Protein AF-A0A4U3A1N4-F1 (afdb_monomer)

Mean predicted aligned error: 2.23 Å

Organism: Bacillus mycoides (NCBI:txid1405)

Secondary structure (DSSP, 8-state):
-EEEEEEEEESSSSSSSEEEEEES--S---TT-S-GGGGSTT-SEE--HHHHHHHHHT-TT-EEEEESS-GGGGHHHHHHHHHHHHHTT-

Structure (mmCIF, N/CA/C/O backbone):
data_AF-A0A4U3A1N4-F1
#
_entry.id   AF-A0A4U3A1N4-F1
#
loop_
_atom_site.group_PDB
_atom_site.id
_atom_site.type_symbol
_atom_site.label_atom_id
_atom_site.label_alt_id
_atom_site.label_comp_id
_atom_site.label_asym_id
_atom_site.label_entity_id
_atom_site.label_seq_id
_atom_site.pdbx_PDB_ins_code
_atom_site.Cartn_x
_atom_site.Cartn_y
_atom_site.Cartn_z
_atom_site.occupancy
_atom_site.B_iso_or_equiv
_atom_site.auth_seq_id
_atom_site.auth_comp_id
_atom_site.auth_asym_id
_atom_site.auth_atom_id
_atom_site.pdbx_PDB_model_num
ATOM 1 N N . MET A 1 1 ? 6.900 -8.375 4.751 1.00 94.62 1 MET A N 1
ATOM 2 C CA . ME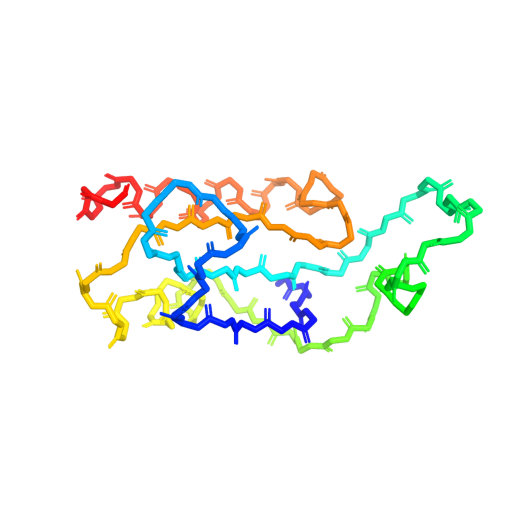T A 1 1 ? 6.586 -7.927 3.371 1.00 94.62 1 MET A CA 1
ATOM 3 C C . MET A 1 1 ? 7.390 -6.674 3.053 1.00 94.62 1 MET A C 1
ATOM 5 O O . MET A 1 1 ? 7.823 -6.004 3.981 1.00 94.62 1 MET A O 1
ATOM 9 N N . LYS A 1 2 ? 7.659 -6.385 1.777 1.00 97.94 2 LYS A N 1
ATOM 10 C CA . LYS A 1 2 ? 8.534 -5.279 1.356 1.00 97.94 2 LYS A CA 1
ATOM 11 C C . LYS A 1 2 ? 7.716 -4.034 1.014 1.00 97.94 2 LYS A C 1
ATOM 13 O O . LYS A 1 2 ? 6.862 -4.090 0.128 1.00 97.94 2 LYS A O 1
ATOM 18 N N . VAL A 1 3 ? 7.973 -2.937 1.721 1.00 98.38 3 VAL A N 1
ATOM 19 C CA . VAL A 1 3 ? 7.256 -1.657 1.627 1.00 98.38 3 VAL A CA 1
ATOM 20 C C . VAL A 1 3 ? 8.219 -0.576 1.141 1.00 98.38 3 VAL A C 1
ATOM 22 O O . VAL A 1 3 ? 9.289 -0.381 1.706 1.00 98.38 3 VAL A O 1
ATOM 25 N N . MET A 1 4 ? 7.854 0.120 0.069 1.00 98.25 4 MET A N 1
ATOM 26 C CA . MET A 1 4 ? 8.631 1.205 -0.528 1.00 98.25 4 MET A CA 1
ATOM 27 C C . MET A 1 4 ? 8.502 2.508 0.259 1.00 98.25 4 MET A C 1
ATOM 29 O O . MET A 1 4 ? 9.499 3.206 0.424 1.00 98.25 4 MET A O 1
ATOM 33 N N . ASN A 1 5 ? 7.286 2.851 0.691 1.00 98.06 5 ASN A N 1
ATOM 34 C CA . ASN A 1 5 ? 7.006 4.052 1.472 1.00 98.06 5 ASN A CA 1
ATOM 35 C C . ASN A 1 5 ? 5.620 3.971 2.132 1.00 98.06 5 ASN A C 1
ATOM 37 O O . ASN A 1 5 ? 4.758 3.224 1.662 1.00 98.06 5 ASN A O 1
ATOM 41 N N . ILE A 1 6 ? 5.396 4.786 3.162 1.00 98.44 6 ILE A N 1
ATOM 42 C CA . ILE A 1 6 ? 4.078 5.034 3.753 1.00 98.44 6 ILE A CA 1
ATOM 43 C C . ILE A 1 6 ? 3.874 6.550 3.826 1.00 98.44 6 ILE A C 1
ATOM 45 O O . ILE A 1 6 ? 4.755 7.265 4.295 1.00 98.44 6 ILE A O 1
ATOM 49 N N . ILE A 1 7 ? 2.741 7.034 3.319 1.00 98.19 7 ILE A N 1
ATOM 50 C CA . ILE A 1 7 ? 2.330 8.445 3.390 1.00 98.19 7 ILE A CA 1
ATOM 51 C C . ILE A 1 7 ? 1.049 8.505 4.210 1.00 98.19 7 ILE A C 1
ATOM 53 O O . ILE A 1 7 ? 0.121 7.767 3.901 1.00 98.19 7 ILE A O 1
ATOM 57 N N . HIS A 1 8 ? 0.976 9.356 5.230 1.00 98.00 8 HIS A N 1
ATOM 58 C CA . HIS A 1 8 ? -0.113 9.330 6.219 1.00 98.00 8 HIS A CA 1
ATOM 59 C C . HIS A 1 8 ? -1.237 10.340 5.958 1.00 98.00 8 HIS A C 1
ATOM 61 O O . HIS A 1 8 ? -2.190 10.376 6.730 1.00 98.00 8 HIS A O 1
ATOM 67 N N . ASP A 1 9 ? -1.133 11.172 4.922 1.00 96.94 9 ASP A N 1
ATOM 68 C CA . ASP A 1 9 ? -2.015 12.318 4.666 1.00 96.94 9 ASP A CA 1
ATOM 69 C C . ASP A 1 9 ? -2.222 12.611 3.164 1.00 96.94 9 ASP A C 1
ATOM 71 O O . ASP A 1 9 ? -2.361 13.762 2.744 1.00 96.94 9 ASP A O 1
ATOM 75 N N . SER A 1 10 ? -2.270 11.573 2.322 1.00 98.06 10 SER A N 1
ATOM 76 C CA . SER A 1 10 ? -2.479 11.771 0.884 1.00 98.06 10 SER A CA 1
ATOM 77 C C . SER A 1 10 ? -3.911 12.200 0.561 1.00 98.06 10 SER A C 1
ATOM 79 O O . SER A 1 10 ? -4.878 11.592 1.020 1.00 98.06 10 SER A O 1
ATOM 81 N N . VAL A 1 11 ? -4.028 13.206 -0.308 1.00 97.81 11 VAL A N 1
ATOM 82 C CA . VAL A 1 11 ? -5.289 13.685 -0.905 1.00 97.81 11 VAL A CA 1
ATOM 83 C C . VAL A 1 11 ? -5.418 13.324 -2.391 1.00 97.81 11 VAL A C 1
ATOM 85 O O . VAL A 1 11 ? -6.342 13.777 -3.061 1.00 97.81 11 VAL A O 1
ATOM 88 N N . VAL A 1 12 ? -4.469 12.552 -2.935 1.00 97.62 12 VAL A N 1
ATOM 89 C CA . VAL A 1 12 ? -4.396 12.218 -4.374 1.00 97.62 12 VAL A CA 1
ATOM 90 C C . VAL A 1 12 ? -4.417 10.713 -4.661 1.00 97.62 12 VAL A C 1
ATOM 92 O O . VAL A 1 12 ? -4.475 10.319 -5.821 1.00 97.62 12 VAL A O 1
ATOM 95 N N . ASP A 1 13 ? -4.408 9.871 -3.624 1.00 97.75 13 ASP A N 1
ATOM 96 C CA . ASP A 1 13 ? -4.338 8.403 -3.728 1.00 97.75 13 ASP A CA 1
ATOM 97 C C . ASP A 1 13 ? -5.645 7.704 -3.298 1.00 97.75 13 ASP A C 1
ATOM 99 O O . ASP A 1 13 ? -5.648 6.551 -2.857 1.00 97.75 13 ASP A O 1
ATOM 103 N N . GLY A 1 14 ? -6.775 8.402 -3.380 1.00 97.00 14 GLY A N 1
ATOM 104 C CA . GLY A 1 14 ? -8.091 7.860 -3.047 1.00 97.00 14 GLY A CA 1
ATOM 105 C C . GLY A 1 14 ? -9.085 8.942 -2.646 1.00 97.00 14 GLY A C 1
ATOM 106 O O . GLY A 1 14 ? -8.771 10.129 -2.662 1.00 97.00 14 GLY A O 1
ATOM 107 N N . GLU A 1 15 ? -10.298 8.520 -2.298 1.00 96.31 15 GLU A N 1
ATOM 108 C CA . GLU A 1 15 ? -11.335 9.417 -1.790 1.00 96.31 15 GLU A CA 1
ATOM 109 C C . GLU A 1 15 ? -11.034 9.852 -0.351 1.00 96.31 15 GLU A C 1
ATOM 111 O O . GLU A 1 15 ? -10.735 9.023 0.511 1.00 96.31 15 GLU A O 1
ATOM 116 N N . GLY A 1 16 ? -11.145 11.155 -0.090 1.00 96.12 16 GLY A N 1
ATOM 117 C CA . GLY A 1 16 ? -10.839 11.725 1.218 1.00 96.12 16 GLY A CA 1
ATOM 118 C C . GLY A 1 16 ? -9.339 11.731 1.522 1.00 96.12 16 GLY A C 1
ATOM 119 O O . GLY A 1 16 ? -8.507 11.820 0.621 1.00 96.12 16 GLY A O 1
ATOM 120 N N . LEU A 1 17 ? -9.000 11.674 2.811 1.00 97.12 17 LEU A N 1
ATOM 121 C CA . LEU A 1 17 ? -7.618 11.661 3.288 1.00 97.12 17 LEU A CA 1
ATOM 122 C C . LEU A 1 17 ? -7.172 10.212 3.522 1.00 97.12 17 LEU A C 1
ATOM 124 O O . LEU A 1 17 ? -7.832 9.467 4.249 1.00 97.12 17 LEU A O 1
ATOM 128 N N . ARG A 1 18 ? -6.062 9.805 2.901 1.00 98.12 18 ARG A N 1
ATOM 129 C CA . ARG A 1 18 ? -5.587 8.414 2.904 1.00 98.12 18 ARG A CA 1
ATOM 130 C C . ARG A 1 18 ? -4.229 8.280 3.582 1.00 98.12 18 ARG A C 1
ATOM 132 O O . ARG A 1 18 ? -3.293 8.999 3.237 1.00 98.12 18 ARG A O 1
ATOM 139 N N . THR A 1 19 ? -4.086 7.262 4.427 1.00 98.31 19 THR A N 1
ATOM 140 C CA . THR A 1 19 ? -2.784 6.637 4.656 1.00 98.31 19 THR A CA 1
ATOM 141 C C . THR A 1 19 ? -2.533 5.635 3.534 1.00 98.31 19 THR A C 1
ATOM 143 O O . THR A 1 19 ? -3.285 4.675 3.357 1.00 98.31 19 THR A O 1
ATOM 146 N N . VAL A 1 20 ? -1.485 5.860 2.751 1.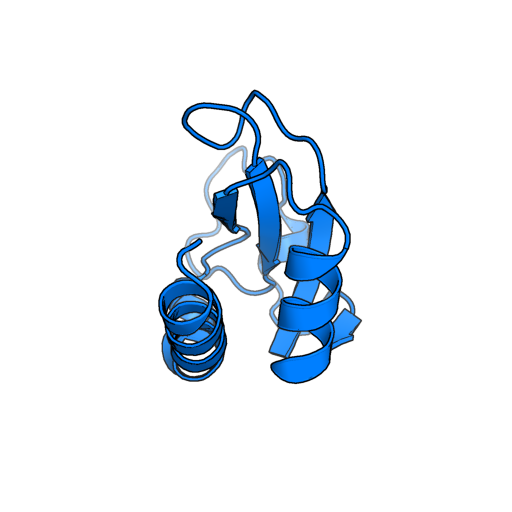00 98.56 20 VAL A N 1
ATOM 147 C CA . VAL A 1 20 ? -1.138 5.072 1.571 1.00 98.56 20 VAL A CA 1
ATOM 148 C C . VAL A 1 20 ? 0.098 4.243 1.869 1.00 98.56 20 VAL A C 1
ATOM 150 O O . VAL A 1 20 ? 1.157 4.790 2.172 1.00 98.56 20 VAL A O 1
ATOM 153 N N . VAL A 1 21 ? -0.020 2.925 1.740 1.00 98.56 21 VAL A N 1
ATOM 154 C CA . VAL A 1 21 ? 1.113 1.998 1.838 1.00 98.56 21 VAL A CA 1
ATOM 155 C C . VAL A 1 21 ? 1.526 1.602 0.428 1.00 98.56 21 VAL A C 1
ATOM 157 O O . VAL A 1 21 ? 0.740 0.992 -0.296 1.00 98.56 21 VAL A O 1
ATOM 160 N N . PHE A 1 22 ? 2.752 1.945 0.037 1.00 98.56 22 PHE A N 1
ATOM 161 C CA . PHE A 1 22 ? 3.319 1.595 -1.264 1.00 98.56 22 PHE A CA 1
ATOM 162 C C . 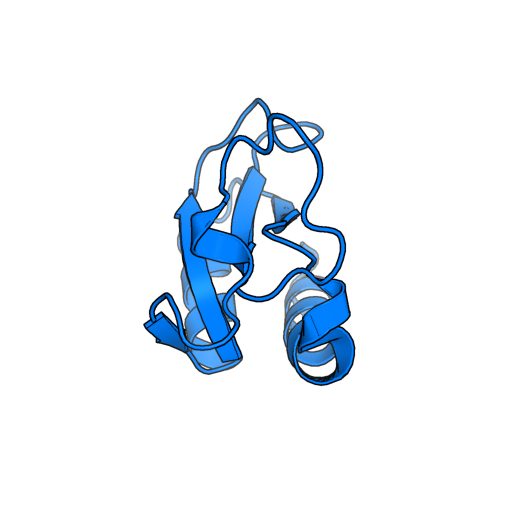PHE A 1 22 ? 4.174 0.336 -1.130 1.00 98.56 22 PHE A C 1
ATOM 164 O O . PHE A 1 22 ? 5.228 0.385 -0.503 1.00 98.56 22 PHE A O 1
ATOM 171 N N . PHE A 1 23 ? 3.772 -0.788 -1.719 1.00 98.44 23 PHE A N 1
ATOM 172 C CA . PHE A 1 23 ? 4.525 -2.044 -1.654 1.00 98.44 23 PHE A CA 1
ATOM 173 C C . PHE A 1 23 ? 5.640 -2.115 -2.713 1.00 98.44 23 PHE A C 1
ATOM 175 O O . PHE A 1 23 ? 5.730 -1.302 -3.633 1.00 98.44 23 PHE A O 1
ATOM 182 N N . ALA A 1 24 ? 6.556 -3.067 -2.562 1.00 98.31 24 ALA A N 1
ATOM 183 C CA . ALA A 1 24 ? 7.530 -3.421 -3.591 1.00 98.31 24 ALA A CA 1
ATOM 184 C C . ALA A 1 24 ? 7.034 -4.607 -4.437 1.00 98.31 24 ALA A C 1
ATOM 186 O O . ALA A 1 24 ? 6.221 -5.417 -3.994 1.00 98.31 24 ALA A O 1
ATOM 187 N N . GLY A 1 25 ? 7.580 -4.741 -5.641 1.00 98.12 25 GLY A N 1
ATOM 188 C CA . GLY A 1 25 ? 7.211 -5.754 -6.623 1.00 98.12 25 GLY A CA 1
ATOM 189 C C . GLY A 1 25 ? 6.156 -5.249 -7.604 1.00 98.12 25 GLY A C 1
ATOM 190 O O . GLY A 1 25 ? 5.089 -4.786 -7.215 1.00 98.12 25 GLY A O 1
ATOM 191 N N . CYS A 1 26 ? 6.461 -5.335 -8.899 1.00 98.06 26 CYS A N 1
ATOM 192 C CA . CYS A 1 26 ? 5.487 -5.154 -9.973 1.00 98.06 26 CYS A CA 1
ATOM 193 C C . CYS A 1 26 ? 6.024 -5.796 -11.260 1.00 98.06 26 CYS A C 1
ATOM 195 O O . CYS A 1 26 ? 7.108 -5.415 -11.719 1.00 98.06 26 CYS A O 1
ATOM 197 N N . PRO A 1 27 ? 5.295 -6.743 -11.874 1.00 96.19 27 PRO A N 1
ATOM 198 C CA . PRO A 1 27 ? 5.780 -7.458 -13.049 1.00 96.19 27 PRO A CA 1
ATOM 199 C C . PRO A 1 27 ? 5.556 -6.683 -14.355 1.00 96.19 27 PRO A C 1
ATOM 201 O O . PRO A 1 27 ? 6.165 -7.019 -15.365 1.00 96.19 27 PRO A O 1
ATOM 204 N N . HIS A 1 28 ? 4.711 -5.646 -14.353 1.00 96.69 28 HIS A N 1
ATOM 205 C CA . HIS A 1 28 ? 4.231 -5.009 -15.583 1.00 96.69 28 HIS A CA 1
ATOM 206 C C . HIS A 1 28 ? 5.292 -4.199 -16.335 1.00 96.69 28 HIS A C 1
ATOM 208 O O . HIS A 1 28 ? 5.236 -4.122 -17.558 1.00 96.69 28 HIS A O 1
ATOM 214 N N . ARG A 1 29 ? 6.252 -3.589 -15.622 1.00 96.31 29 ARG A N 1
ATOM 215 C CA . ARG A 1 29 ? 7.335 -2.769 -16.206 1.00 96.31 29 ARG A CA 1
ATOM 216 C C . ARG A 1 29 ? 6.852 -1.749 -17.251 1.00 96.31 29 ARG A C 1
ATOM 218 O O . ARG A 1 29 ? 7.447 -1.606 -18.317 1.00 96.31 29 ARG A O 1
ATOM 225 N N . CYS A 1 30 ? 5.761 -1.049 -16.943 1.00 97.81 30 CYS A N 1
ATOM 226 C CA . CYS A 1 30 ? 5.110 -0.121 -17.866 1.00 97.81 30 CYS A CA 1
ATOM 227 C C . CYS A 1 30 ? 6.075 0.961 -18.381 1.00 97.81 30 CYS A C 1
ATOM 229 O O . CYS A 1 30 ? 6.876 1.508 -17.615 1.00 97.81 30 CYS A O 1
ATOM 231 N N . PHE A 1 31 ? 5.945 1.326 -19.660 1.00 97.81 31 PHE A N 1
ATOM 232 C CA . PHE A 1 31 ? 6.634 2.489 -20.218 1.00 97.81 31 PHE A CA 1
ATOM 233 C C . PHE A 1 31 ? 6.203 3.763 -19.476 1.00 97.81 31 PHE A C 1
ATOM 235 O O . PHE A 1 31 ? 5.015 3.971 -19.242 1.00 97.81 31 PHE A O 1
ATOM 242 N N . GLY A 1 32 ? 7.168 4.597 -19.077 1.00 97.62 32 GLY A N 1
ATOM 243 C CA . GLY A 1 32 ? 6.892 5.825 -18.325 1.00 97.62 32 GLY A CA 1
ATOM 244 C C . GLY A 1 32 ? 6.446 5.608 -16.874 1.00 97.62 32 GLY A C 1
ATOM 245 O O . GLY A 1 32 ? 5.879 6.519 -16.281 1.00 97.62 32 GLY A O 1
ATOM 246 N N . CYS A 1 33 ? 6.680 4.430 -16.278 1.00 97.88 33 CYS A N 1
ATOM 247 C CA . CYS A 1 33 ? 6.357 4.198 -14.869 1.00 97.88 33 CYS A CA 1
ATOM 248 C C . CYS A 1 33 ? 7.007 5.263 -13.972 1.00 97.88 33 CYS A C 1
ATOM 250 O O . CYS A 1 33 ? 8.222 5.448 -14.013 1.00 97.88 33 CYS A O 1
ATOM 252 N N . HIS A 1 34 ? 6.210 5.915 -13.121 1.00 96.50 34 HIS A N 1
ATOM 253 C CA . HIS A 1 34 ? 6.706 6.939 -12.193 1.00 96.50 34 HIS A CA 1
ATOM 254 C C . HIS A 1 34 ? 7.625 6.351 -11.109 1.00 96.50 34 HIS A C 1
ATOM 256 O O . HIS A 1 34 ? 8.479 7.048 -10.571 1.00 96.50 34 HIS A O 1
ATOM 262 N N . ASN A 1 35 ? 7.478 5.054 -10.807 1.00 97.25 35 ASN A N 1
ATOM 263 C CA . ASN A 1 35 ? 8.176 4.368 -9.720 1.00 97.25 35 ASN A CA 1
ATOM 264 C C . ASN A 1 35 ? 8.894 3.092 -10.205 1.00 97.25 35 ASN A C 1
ATOM 266 O O . ASN A 1 35 ? 8.603 2.004 -9.703 1.00 97.25 35 ASN A O 1
ATOM 270 N N . PRO A 1 36 ? 9.861 3.163 -11.141 1.00 98.00 36 PRO A N 1
ATOM 271 C CA . PRO A 1 36 ? 10.494 1.970 -11.715 1.00 98.00 36 PRO A CA 1
ATOM 272 C C . PRO A 1 36 ? 11.297 1.167 -10.681 1.00 98.00 36 PRO A C 1
ATOM 274 O O . PRO A 1 36 ? 11.446 -0.047 -10.797 1.00 98.00 36 PRO A O 1
ATOM 277 N N . LYS A 1 37 ? 11.760 1.816 -9.603 1.00 97.81 37 LYS A N 1
ATOM 278 C CA . LYS A 1 37 ? 12.408 1.128 -8.476 1.00 97.81 37 LYS A CA 1
ATOM 279 C C . LYS A 1 37 ? 11.466 0.153 -7.762 1.00 97.81 37 LYS A C 1
ATOM 281 O O . LYS A 1 37 ? 11.954 -0.819 -7.195 1.00 97.81 37 LYS A O 1
ATOM 286 N N . SER A 1 38 ? 10.150 0.372 -7.803 1.00 97.75 38 SER A N 1
ATOM 287 C CA . SER A 1 38 ? 9.175 -0.529 -7.174 1.00 97.75 38 SER A CA 1
ATOM 288 C C . SER A 1 38 ? 9.054 -1.878 -7.888 1.00 97.75 38 SER A C 1
ATOM 290 O O . SER A 1 38 ? 8.510 -2.807 -7.311 1.00 97.75 38 SER A O 1
ATOM 292 N N . TRP A 1 39 ? 9.582 -2.042 -9.109 1.00 98.19 39 TRP A N 1
ATOM 293 C CA . TRP A 1 39 ? 9.506 -3.319 -9.830 1.00 98.19 39 TRP A CA 1
ATOM 294 C C . TRP A 1 39 ? 10.262 -4.446 -9.124 1.00 98.19 39 TRP A C 1
ATOM 296 O O . TRP A 1 39 ? 9.840 -5.601 -9.173 1.00 98.19 39 TRP A O 1
ATOM 306 N N . ASN A 1 40 ? 11.378 -4.121 -8.467 1.00 97.88 40 ASN A N 1
ATOM 307 C CA . ASN A 1 40 ? 12.159 -5.097 -7.721 1.00 97.88 40 ASN A CA 1
ATOM 308 C C . ASN A 1 40 ? 11.517 -5.337 -6.350 1.00 97.88 40 ASN A C 1
ATOM 310 O O . ASN A 1 40 ? 11.524 -4.449 -5.500 1.00 97.88 40 ASN A O 1
ATOM 314 N N . VAL A 1 41 ? 11.020 -6.553 -6.123 1.00 96.38 41 VAL A N 1
ATOM 315 C CA . VAL A 1 41 ? 10.394 -6.954 -4.854 1.00 96.38 41 VAL A CA 1
ATOM 316 C C . VAL A 1 41 ? 11.351 -6.876 -3.663 1.00 96.38 41 VAL A C 1
ATOM 318 O O . VAL A 1 41 ? 10.898 -6.725 -2.539 1.00 96.38 41 VAL A O 1
ATOM 321 N N . CYS A 1 42 ? 12.666 -6.928 -3.884 1.00 96.44 42 CYS A N 1
ATOM 322 C CA . CYS A 1 42 ? 13.655 -6.846 -2.810 1.00 96.44 42 CYS A CA 1
ATOM 323 C C . CYS A 1 42 ? 13.912 -5.413 -2.312 1.00 96.44 42 CYS A C 1
ATOM 325 O O . CYS A 1 42 ? 14.587 -5.251 -1.294 1.00 96.44 42 CYS A O 1
ATOM 327 N N . ASN A 1 43 ? 13.411 -4.389 -3.012 1.00 97.88 43 ASN A N 1
ATOM 328 C CA . ASN A 1 43 ? 13.572 -2.992 -2.613 1.00 97.88 43 ASN A CA 1
ATOM 329 C C . ASN A 1 43 ? 12.643 -2.613 -1.449 1.00 97.88 43 ASN A C 1
ATOM 331 O O . ASN A 1 43 ? 11.675 -3.307 -1.148 1.00 97.88 43 ASN A O 1
ATOM 335 N N . GLY A 1 44 ? 12.935 -1.475 -0.817 1.00 96.62 44 GLY A N 1
ATOM 336 C CA . GLY A 1 44 ? 12.169 -0.965 0.317 1.00 96.62 44 GLY A CA 1
ATOM 337 C C . GLY A 1 44 ? 12.545 -1.624 1.645 1.00 96.62 44 GLY A C 1
ATOM 338 O O . GLY A 1 44 ? 13.545 -2.340 1.758 1.00 96.62 44 GLY A O 1
ATOM 339 N N . THR A 1 45 ? 11.728 -1.361 2.655 1.00 98.25 45 THR A N 1
ATOM 340 C CA . THR A 1 45 ? 11.901 -1.839 4.025 1.00 98.25 45 THR A CA 1
ATOM 341 C C . THR A 1 45 ? 11.098 -3.115 4.228 1.00 98.25 45 THR A C 1
ATOM 343 O O . THR A 1 45 ? 9.974 -3.248 3.743 1.00 98.25 45 THR A O 1
ATOM 346 N N . GLU A 1 46 ? 11.685 -4.089 4.916 1.00 98.25 46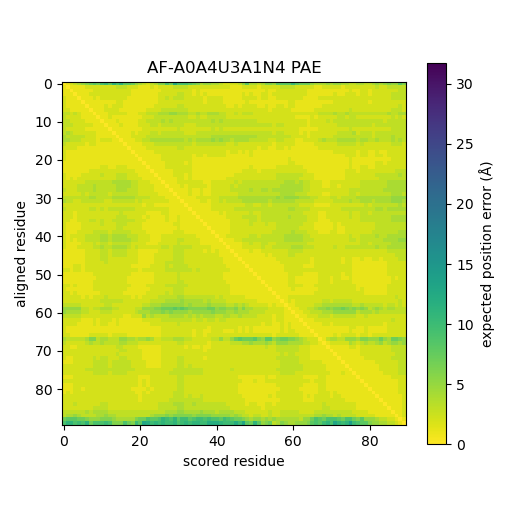 GLU A N 1
ATOM 347 C CA . GLU A 1 46 ? 10.933 -5.254 5.367 1.00 98.25 46 GLU A CA 1
ATOM 348 C C . GLU A 1 46 ? 10.115 -4.877 6.599 1.00 98.25 46 GLU A C 1
ATOM 350 O O . GLU A 1 46 ? 10.674 -4.371 7.564 1.00 98.25 46 GLU A O 1
ATOM 355 N N . MET A 1 47 ? 8.804 -5.099 6.529 1.00 98.50 47 MET A N 1
ATOM 356 C CA . MET A 1 47 ? 7.866 -4.800 7.608 1.00 98.50 47 MET A CA 1
ATOM 357 C C . MET A 1 47 ? 6.942 -5.990 7.875 1.00 98.50 47 MET A C 1
ATOM 359 O O . MET A 1 47 ? 6.578 -6.733 6.948 1.00 98.50 47 MET A O 1
ATOM 363 N N . THR A 1 48 ? 6.542 -6.168 9.130 1.00 98.44 48 THR A N 1
ATOM 364 C CA . THR A 1 48 ? 5.513 -7.129 9.537 1.00 98.44 48 THR A CA 1
ATOM 365 C C . THR A 1 48 ? 4.106 -6.574 9.301 1.00 98.44 48 THR A C 1
ATOM 367 O O . THR A 1 48 ? 3.919 -5.404 8.966 1.00 98.44 48 THR A O 1
ATOM 370 N N . VAL A 1 49 ? 3.087 -7.426 9.449 1.00 98.06 49 VAL A N 1
ATOM 371 C CA . VAL A 1 49 ? 1.684 -6.985 9.369 1.00 98.06 49 VAL A CA 1
ATOM 372 C C . VAL A 1 49 ? 1.390 -5.978 10.481 1.00 98.06 49 VAL A C 1
ATOM 374 O O . VAL A 1 49 ? 0.770 -4.950 10.232 1.00 98.06 49 VAL A O 1
ATOM 377 N N . GLU A 1 50 ? 1.876 -6.255 11.688 1.00 98.06 50 GLU A N 1
ATOM 378 C CA . GLU A 1 50 ? 1.650 -5.457 12.892 1.00 98.06 50 GLU A CA 1
ATOM 379 C C . GLU A 1 50 ? 2.284 -4.070 12.775 1.00 98.06 50 GLU A C 1
ATOM 381 O O . GLU A 1 50 ? 1.664 -3.079 13.151 1.00 98.06 50 GLU A O 1
ATOM 386 N N . GLU A 1 51 ? 3.491 -3.981 12.212 1.00 98.56 51 GLU A N 1
ATOM 387 C CA . GLU A 1 51 ? 4.166 -2.703 11.974 1.00 98.56 51 GLU A CA 1
ATOM 388 C C . GLU A 1 51 ? 3.386 -1.831 10.985 1.00 98.56 51 GLU A C 1
ATOM 390 O O . GLU A 1 51 ? 3.180 -0.648 11.241 1.00 98.56 51 GLU A O 1
ATOM 395 N N . ILE A 1 52 ? 2.889 -2.413 9.889 1.00 98.25 52 ILE A N 1
ATOM 396 C CA . ILE A 1 52 ? 2.108 -1.667 8.890 1.00 98.25 52 ILE A CA 1
ATOM 397 C C . ILE A 1 52 ? 0.767 -1.207 9.473 1.00 98.25 52 ILE A C 1
ATOM 399 O O . ILE A 1 52 ? 0.360 -0.069 9.251 1.00 98.25 52 ILE A O 1
ATOM 403 N N . VAL A 1 53 ? 0.080 -2.067 10.230 1.00 97.75 53 VAL A N 1
ATOM 404 C CA . VAL A 1 53 ? -1.182 -1.704 10.895 1.00 97.75 53 VAL A CA 1
ATOM 405 C C . VAL A 1 53 ? -0.953 -0.574 11.898 1.00 97.75 53 VAL A C 1
ATOM 407 O O . VAL A 1 53 ? -1.701 0.399 11.888 1.00 97.75 53 VAL A O 1
ATOM 410 N N . LYS A 1 54 ? 0.131 -0.629 12.679 1.00 97.81 54 LYS A N 1
ATOM 411 C CA . LYS A 1 54 ? 0.493 0.440 13.615 1.00 97.81 54 LYS A CA 1
ATOM 412 C C . LYS A 1 54 ? 0.758 1.773 12.906 1.00 97.81 54 LYS A C 1
ATOM 414 O O . LYS A 1 54 ? 0.316 2.815 13.386 1.00 97.81 54 LYS A O 1
ATOM 419 N N . GLU A 1 55 ? 1.440 1.754 11.762 1.00 98.06 55 GLU A N 1
ATOM 420 C CA . GLU A 1 55 ? 1.642 2.956 10.941 1.00 98.06 55 GLU A CA 1
ATOM 421 C C . GLU A 1 55 ? 0.315 3.522 10.419 1.00 98.06 55 GLU A C 1
ATOM 423 O O . GLU A 1 55 ? 0.091 4.730 10.472 1.00 98.06 55 GLU A O 1
ATOM 428 N N . ILE A 1 56 ? -0.608 2.661 9.989 1.00 97.50 56 ILE A N 1
ATOM 429 C CA . ILE A 1 56 ? -1.959 3.054 9.566 1.00 97.50 56 ILE A CA 1
ATOM 430 C C . ILE A 1 56 ? -2.771 3.668 10.716 1.00 97.50 56 ILE A C 1
ATOM 432 O O . ILE A 1 56 ? -3.531 4.618 10.507 1.00 97.50 56 ILE A O 1
ATOM 436 N N . GLU A 1 57 ? -2.643 3.126 11.923 1.00 95.88 57 GLU A N 1
ATOM 437 C CA . GLU A 1 57 ? -3.345 3.608 13.115 1.00 95.88 57 GLU A CA 1
ATOM 438 C C . GLU A 1 57 ? -2.756 4.903 13.678 1.00 95.88 57 GLU A C 1
ATOM 440 O O . GLU A 1 57 ? -3.462 5.637 14.370 1.00 95.88 57 GLU A O 1
ATOM 445 N N . SER A 1 58 ? -1.500 5.224 13.350 1.00 96.56 58 SER A N 1
ATOM 446 C CA . SER A 1 58 ? -0.837 6.450 13.816 1.00 96.56 58 SER A CA 1
ATOM 447 C C . SER A 1 58 ? -1.573 7.732 13.404 1.00 96.56 58 SER A C 1
ATOM 449 O O . SER A 1 58 ? -1.465 8.748 14.092 1.00 96.56 58 SER A O 1
ATOM 451 N N . ASN A 1 59 ? -2.372 7.670 12.333 1.00 94.62 59 ASN A N 1
ATOM 452 C CA . ASN A 1 59 ? -3.291 8.725 11.932 1.00 94.62 59 ASN A CA 1
ATOM 453 C C . ASN A 1 59 ? -4.732 8.199 11.905 1.00 94.62 59 ASN A C 1
ATOM 455 O O . ASN A 1 59 ? -5.151 7.537 10.960 1.00 94.62 59 ASN A O 1
ATOM 459 N N . SER A 1 60 ? -5.526 8.488 12.935 1.00 92.38 60 SER A N 1
ATOM 460 C CA . SER A 1 60 ? -6.924 8.037 13.024 1.00 92.38 60 SER A CA 1
ATOM 461 C C . SER A 1 60 ? -7.889 8.789 12.100 1.00 92.38 60 SER A C 1
ATOM 463 O O . SER A 1 60 ? -9.025 8.349 11.946 1.00 92.38 60 SER A O 1
ATOM 465 N N . LEU A 1 61 ? -7.454 9.891 11.478 1.00 94.12 61 LEU A N 1
ATOM 466 C CA . LEU A 1 61 ? -8.287 10.721 10.601 1.00 94.12 61 LEU A CA 1
ATOM 467 C C . LEU A 1 61 ? -8.346 10.210 9.158 1.00 94.12 61 LEU A C 1
ATOM 469 O O . LEU A 1 61 ? -9.070 10.779 8.344 1.00 94.12 61 LEU A O 1
ATOM 473 N N . THR A 1 62 ? -7.565 9.179 8.834 1.00 96.38 62 THR A N 1
ATOM 474 C CA . THR A 1 62 ? -7.427 8.666 7.474 1.00 96.38 62 THR A CA 1
ATOM 475 C C . THR A 1 62 ? -7.961 7.260 7.308 1.00 96.38 62 THR A C 1
ATOM 477 O O . THR A 1 62 ? -7.775 6.381 8.159 1.00 96.38 62 THR A O 1
ATOM 480 N N . ASP A 1 63 ? -8.539 7.049 6.134 1.00 96.75 63 ASP A N 1
ATOM 481 C CA . ASP A 1 63 ? -8.785 5.729 5.572 1.00 96.75 63 ASP A CA 1
ATOM 482 C C . ASP A 1 63 ? -7.509 5.190 4.894 1.00 96.75 63 ASP A C 1
ATOM 484 O O . ASP A 1 63 ? -6.470 5.852 4.868 1.00 96.75 63 ASP A O 1
ATOM 488 N N . VAL A 1 64 ? -7.557 3.985 4.312 1.00 97.81 64 VAL A N 1
ATOM 489 C CA . VAL A 1 64 ? -6.342 3.270 3.872 1.00 97.81 64 VAL A CA 1
ATOM 490 C C . VAL A 1 64 ? -6.312 2.953 2.382 1.00 97.81 64 VAL A C 1
ATOM 492 O O . VAL A 1 64 ? -7.210 2.297 1.861 1.00 97.81 64 VAL A O 1
ATOM 495 N N . THR A 1 65 ? -5.240 3.328 1.687 1.00 98.44 65 THR A N 1
ATOM 496 C CA . THR A 1 65 ? -4.972 2.879 0.310 1.00 98.44 65 THR A CA 1
ATOM 497 C C . THR A 1 65 ? -3.781 1.923 0.284 1.00 98.44 65 THR A C 1
ATOM 499 O O . THR A 1 65 ? -2.699 2.236 0.777 1.00 98.44 65 THR A O 1
ATOM 502 N N . PHE A 1 66 ? -3.948 0.766 -0.356 1.00 98.25 66 PHE A N 1
ATOM 503 C CA . PHE A 1 66 ? -2.839 -0.119 -0.714 1.00 98.25 66 PHE A CA 1
ATOM 504 C C . PHE A 1 66 ? -2.431 0.151 -2.161 1.00 98.25 66 PHE A C 1
ATOM 506 O O . PHE A 1 66 ? -3.233 -0.016 -3.077 1.00 98.25 66 PHE A O 1
ATOM 513 N N . SER A 1 67 ? -1.189 0.581 -2.359 1.00 97.94 67 SER A N 1
ATOM 514 C CA . SER A 1 67 ? -0.627 0.984 -3.650 1.00 97.94 67 SER A CA 1
ATOM 515 C C . SER A 1 67 ? 0.778 0.399 -3.830 1.00 97.94 67 SER A C 1
ATOM 517 O O . SER A 1 67 ? 1.253 -0.332 -2.972 1.00 97.94 67 SER A O 1
ATOM 519 N N . GLY A 1 68 ? 1.449 0.733 -4.933 1.00 89.44 68 GLY A N 1
ATOM 520 C CA . GLY A 1 68 ? 2.877 0.512 -5.204 1.00 89.44 68 GLY A CA 1
ATOM 521 C C . GLY A 1 68 ? 3.376 -0.945 -5.233 1.00 89.44 68 GLY A C 1
ATOM 522 O O . GLY A 1 68 ? 2.945 -1.797 -4.477 1.00 89.44 68 GLY A O 1
ATOM 523 N N . GLY A 1 69 ? 4.346 -1.299 -6.078 1.00 96.25 69 GLY A N 1
ATOM 524 C CA . GLY A 1 69 ? 4.185 -1.143 -7.515 1.00 96.25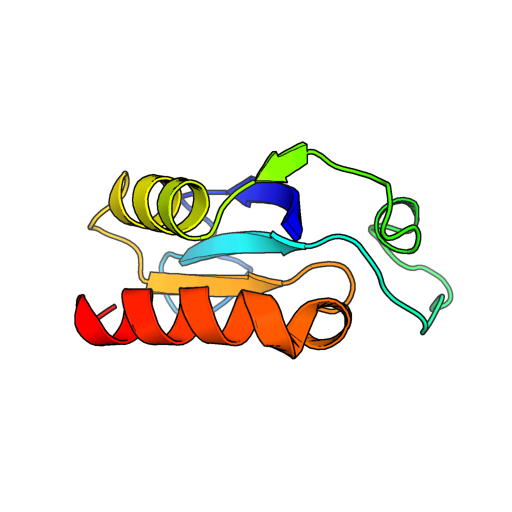 69 GLY A CA 1
ATOM 525 C C . GLY A 1 69 ? 2.911 -1.870 -7.947 1.00 96.25 69 GLY A C 1
ATOM 526 O O . GLY A 1 69 ? 2.035 -1.247 -8.531 1.00 96.25 69 GLY A O 1
ATOM 527 N N . ASP A 1 70 ? 2.763 -3.135 -7.558 1.00 97.44 70 ASP A N 1
ATOM 528 C CA . ASP A 1 70 ? 1.497 -3.863 -7.580 1.00 97.44 70 ASP A CA 1
ATOM 529 C C . ASP A 1 70 ? 1.257 -4.531 -6.208 1.00 97.44 70 ASP A C 1
ATOM 531 O O . ASP A 1 70 ? 1.940 -5.509 -5.886 1.00 97.44 70 ASP A O 1
ATOM 535 N N . PRO A 1 71 ? 0.283 -4.061 -5.399 1.00 97.31 71 PRO A N 1
ATOM 536 C CA . PRO A 1 71 ? -0.059 -4.681 -4.116 1.00 97.31 71 PRO A CA 1
ATOM 537 C C . PRO A 1 71 ? -0.383 -6.175 -4.225 1.00 97.31 71 PRO A C 1
ATOM 539 O O . PRO A 1 71 ? -0.135 -6.943 -3.291 1.00 97.31 71 PRO A O 1
ATOM 542 N N . PHE A 1 72 ? -0.908 -6.620 -5.371 1.00 96.88 72 PHE A N 1
ATOM 543 C CA . PHE A 1 72 ? -1.230 -8.025 -5.590 1.00 96.88 72 PHE A CA 1
ATOM 544 C C . PHE A 1 72 ? 0.013 -8.897 -5.779 1.00 96.88 72 PHE A C 1
ATOM 546 O O . PHE A 1 72 ? -0.063 -10.109 -5.572 1.00 96.88 72 PHE A O 1
ATOM 553 N N . PHE A 1 73 ? 1.183 -8.312 -6.053 1.00 97.06 73 PHE A N 1
ATOM 554 C CA . PHE A 1 73 ? 2.443 -9.054 -6.092 1.00 97.06 73 PHE A CA 1
ATOM 555 C C . PHE A 1 73 ? 2.812 -9.658 -4.725 1.00 97.06 73 PHE A C 1
ATOM 557 O O . PHE A 1 73 ? 3.497 -10.675 -4.658 1.00 97.06 73 PHE A O 1
ATOM 564 N N . GLN A 1 74 ? 2.316 -9.067 -3.630 1.00 96.81 74 GLN A N 1
ATOM 565 C CA . GLN A 1 74 ? 2.456 -9.565 -2.257 1.00 96.81 74 GLN A CA 1
ATOM 566 C C . GLN A 1 74 ? 1.088 -9.916 -1.627 1.00 96.81 74 GLN A C 1
ATOM 568 O O . GLN A 1 74 ? 0.923 -9.856 -0.406 1.00 9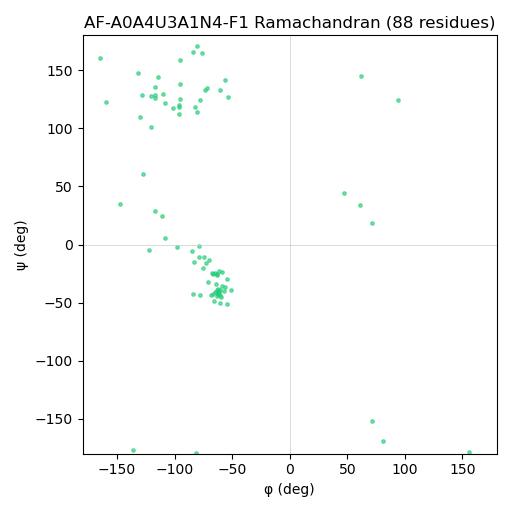6.81 74 GLN A O 1
ATOM 573 N N . ALA A 1 75 ? 0.099 -10.312 -2.443 1.00 97.06 75 ALA A N 1
ATOM 574 C CA . ALA A 1 75 ? -1.310 -10.446 -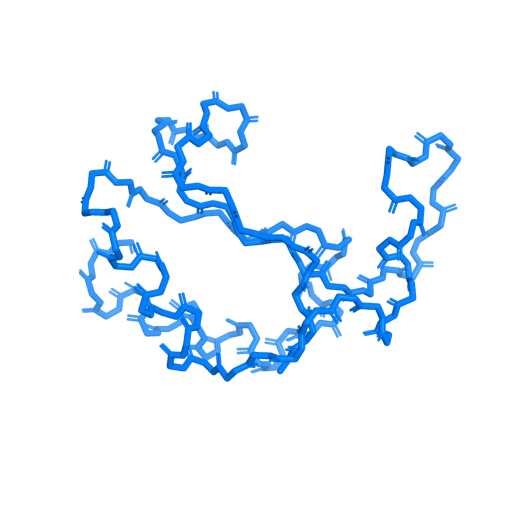2.047 1.00 97.06 75 ALA A CA 1
ATOM 575 C C . ALA A 1 75 ? -1.561 -11.274 -0.774 1.00 97.06 75 ALA A C 1
ATOM 577 O O . ALA A 1 75 ? -2.425 -10.917 0.025 1.00 97.06 75 ALA A O 1
ATOM 578 N N . ALA A 1 76 ? -0.832 -12.378 -0.572 1.00 97.19 76 ALA A N 1
ATOM 579 C CA . ALA A 1 76 ? -1.027 -13.253 0.587 1.00 97.19 76 ALA A CA 1
ATOM 580 C C . ALA A 1 76 ? -0.785 -12.525 1.920 1.00 97.19 76 ALA A C 1
ATOM 582 O O . ALA A 1 76 ? -1.538 -12.714 2.875 1.00 97.19 76 ALA A O 1
ATOM 583 N N . GLU A 1 77 ? 0.231 -11.664 1.961 1.00 96.38 77 GLU A N 1
ATOM 584 C CA . GLU A 1 77 ? 0.576 -10.872 3.139 1.00 96.38 77 GLU A CA 1
ATOM 585 C C . GLU A 1 77 ? -0.267 -9.594 3.216 1.00 96.38 77 GLU A C 1
ATOM 587 O O . GLU A 1 77 ? -0.822 -9.293 4.273 1.00 96.38 77 GLU A O 1
ATOM 592 N N . VAL A 1 78 ? -0.475 -8.898 2.091 1.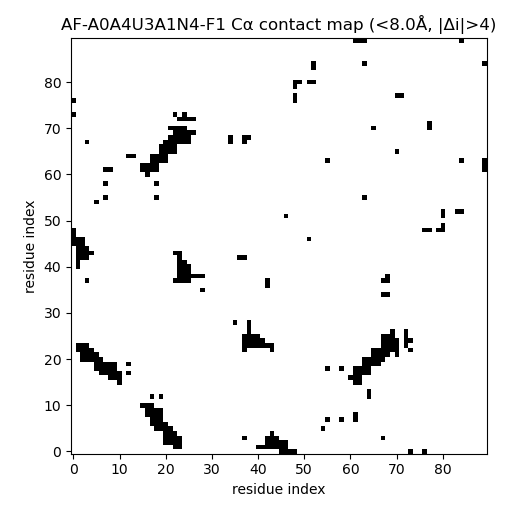00 97.88 78 VAL A N 1
ATOM 593 C CA . VAL A 1 78 ? -1.326 -7.693 2.029 1.00 97.88 78 VAL A CA 1
ATOM 594 C C . VAL A 1 78 ? -2.763 -7.998 2.469 1.00 97.88 78 VAL A C 1
ATOM 596 O O . VAL A 1 78 ? -3.375 -7.203 3.177 1.00 97.88 78 VAL A O 1
ATOM 599 N N . LYS A 1 79 ? -3.293 -9.188 2.155 1.00 98.31 79 LYS A N 1
ATOM 600 C CA . LYS A 1 79 ? -4.602 -9.654 2.642 1.00 98.31 79 LYS A CA 1
ATOM 601 C C . LYS A 1 79 ? -4.698 -9.649 4.171 1.00 98.31 79 LYS A C 1
ATOM 603 O O . LYS A 1 79 ? -5.773 -9.375 4.703 1.00 98.31 79 LYS A O 1
ATOM 608 N N . LYS A 1 80 ? -3.613 -9.974 4.883 1.00 98.38 80 LYS A N 1
ATOM 609 C CA . LYS A 1 80 ? -3.597 -9.977 6.354 1.00 98.38 80 LYS A CA 1
ATOM 610 C C . LYS A 1 80 ? -3.717 -8.554 6.895 1.00 98.38 80 LYS A C 1
ATOM 612 O O . LYS A 1 80 ? -4.538 -8.327 7.778 1.00 98.38 80 LYS A O 1
ATOM 617 N N . VAL A 1 81 ? -2.990 -7.603 6.300 1.00 98.00 81 VAL A N 1
ATOM 618 C CA . VAL A 1 81 ? -3.102 -6.168 6.621 1.00 98.00 81 VAL A CA 1
ATOM 619 C C . VAL A 1 81 ? -4.518 -5.672 6.335 1.00 98.00 81 VAL A C 1
ATOM 621 O O . VAL A 1 81 ? -5.157 -5.109 7.214 1.00 98.00 81 VAL A O 1
ATOM 624 N N . ALA A 1 82 ? -5.054 -5.955 5.144 1.00 97.88 82 ALA A N 1
ATOM 625 C CA . ALA A 1 82 ? -6.404 -5.550 4.754 1.00 97.88 82 ALA A CA 1
ATOM 626 C C . ALA A 1 82 ? -7.479 -6.068 5.720 1.00 97.88 82 ALA A C 1
ATOM 628 O O . ALA A 1 82 ? -8.418 -5.349 6.053 1.00 97.88 82 ALA A O 1
ATOM 629 N N . LYS A 1 83 ? -7.339 -7.313 6.190 1.00 98.31 83 LYS A N 1
ATOM 630 C CA . LYS A 1 83 ? -8.241 -7.881 7.192 1.00 98.31 83 LYS A CA 1
ATOM 631 C C . LYS A 1 83 ? -8.127 -7.153 8.534 1.00 98.31 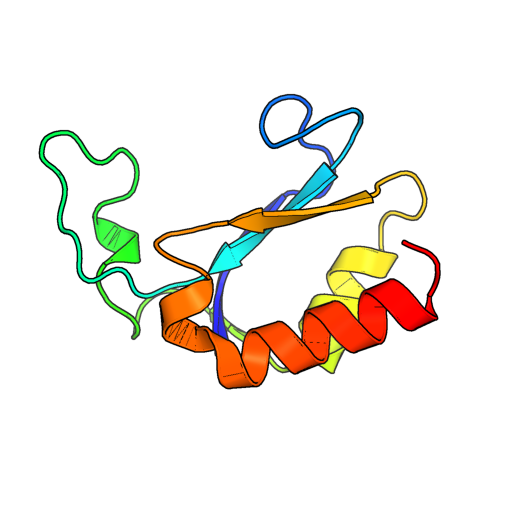83 LYS A C 1
ATOM 633 O O . LYS A 1 83 ? -9.156 -6.770 9.075 1.00 98.31 83 LYS A O 1
ATOM 638 N N . ALA A 1 84 ? -6.909 -6.937 9.029 1.00 97.38 84 ALA A N 1
ATOM 639 C CA . ALA A 1 84 ? -6.685 -6.241 10.294 1.00 97.38 84 ALA A CA 1
ATOM 640 C C . ALA A 1 84 ? -7.247 -4.809 10.270 1.00 97.38 84 ALA A C 1
ATOM 642 O O . ALA A 1 84 ? -7.972 -4.422 11.177 1.00 97.38 84 ALA A O 1
ATOM 643 N N . VAL A 1 85 ? -7.001 -4.058 9.193 1.00 96.19 85 VAL A N 1
ATOM 644 C CA . VAL A 1 85 ? -7.546 -2.702 8.995 1.00 96.19 85 VAL A CA 1
ATOM 645 C C . VAL A 1 85 ? -9.076 -2.707 8.978 1.00 96.19 85 VAL A C 1
ATOM 647 O O . VAL A 1 85 ? -9.705 -1.892 9.649 1.00 96.19 85 VAL A O 1
ATOM 650 N N . LYS A 1 86 ? -9.688 -3.670 8.280 1.00 96.06 86 LYS A N 1
ATOM 651 C CA . LYS A 1 86 ? -11.148 -3.805 8.240 1.00 96.06 86 LYS A CA 1
ATOM 652 C C . LYS A 1 86 ? -11.745 -4.084 9.623 1.00 96.06 86 LYS A C 1
ATOM 654 O O . LYS A 1 86 ? -12.808 -3.558 9.949 1.00 96.06 86 LYS A O 1
ATOM 659 N N . ASP A 1 87 ? -11.071 -4.895 10.436 1.00 95.62 87 ASP A N 1
ATOM 660 C CA . ASP A 1 87 ? -11.503 -5.200 11.805 1.00 95.62 87 ASP A CA 1
ATOM 661 C C . ASP A 1 87 ? -11.420 -3.954 12.721 1.00 95.62 87 ASP A C 1
ATOM 663 O O . ASP A 1 87 ? -12.210 -3.825 13.658 1.00 95.62 87 ASP A O 1
ATOM 667 N N . LEU A 1 88 ? -10.553 -2.984 12.392 1.00 91.69 88 LEU A N 1
ATOM 668 C CA . LEU A 1 88 ? -10.466 -1.661 13.033 1.00 91.69 88 LEU A CA 1
ATOM 669 C C . LEU A 1 88 ? -11.537 -0.660 12.558 1.00 91.69 88 LEU A C 1
ATOM 671 O O . LEU A 1 88 ? -11.594 0.455 13.073 1.00 91.69 88 LEU A O 1
ATOM 675 N N . LYS A 1 89 ? -12.409 -1.050 11.616 1.00 89.00 89 LYS A N 1
ATOM 676 C CA . LYS A 1 89 ? -13.422 -0.186 10.976 1.00 89.00 89 LYS A CA 1
ATOM 677 C C . LYS A 1 89 ? -12.831 1.003 10.203 1.00 89.00 89 LYS A C 1
ATOM 679 O O . LYS A 1 89 ? -13.453 2.064 10.154 1.00 89.00 89 LYS A O 1
ATOM 684 N N . LYS A 1 90 ? -11.659 0.796 9.607 1.00 78.50 90 LYS A N 1
ATOM 685 C CA . LYS A 1 90 ? -11.060 1.658 8.583 1.00 78.50 90 LYS A CA 1
ATOM 686 C C . LYS A 1 90 ? -11.205 1.046 7.186 1.00 78.50 90 LYS A C 1
ATOM 688 O O . LYS A 1 90 ? -11.505 -0.171 7.097 1.00 78.50 90 LYS A O 1
#

pLDDT: mean 96.94, std 2.6, range [78.5, 98.56]

Nearest PDB structures (foldseek):
  3cb8-assembly1_A  TM=9.445E-01  e=5.670E-05  unclassified
  8fsi-assembly1_A  TM=8.783E-01  e=3.323E-05  Escherichia coli K-12

InterPro domains:
  IPR001989 Radical-activating enzyme, conserved site [PS01087] (14-35)
  IPR007197 Radical SAM [PS51918] (12-90)
  IPR007197 Radical SAM [SFLDS00029] (20-86)
  IPR013785 Aldolase-type TIM barrel [G3DSA:3.20.20.70] (1-90)
  IPR034457 Organic radical-activating enzymes [PTHR30352] (2-87)
  IPR058240 Radical SAM superfamily [SSF102114] (22-89)

Foldseek 3Di:
DFWADWDQFDPPQDPDGETETAAAADPPCDDPDPCNVSNDNPDHDDDALVRVLVVNVVDPRHDYHYHHDDSVRVVVRVVSNVVVSVVVVD

Solvent-accessible surface area (backbone atoms only — not comparable to full-atom values): 4993 Å² total; per-residue (Å²): 88,34,34,58,50,74,44,70,72,35,72,83,70,57,85,64,44,19,24,35,42,24,25,19,13,32,90,78,78,57,87,86,53,93,57,66,70,23,39,44,48,85,38,58,46,80,42,55,58,66,58,54,50,51,60,50,59,74,38,82,88,33,39,77,30,82,36,35,52,29,45,70,72,44,38,81,61,48,50,52,39,54,51,55,42,45,75,70,75,81

Radius of gyration: 12.58 Å; Cα contacts (8 Å, |Δi|>4): 169; chains: 1; bounding box: 27×27×34 Å

Sequence (90 aa):
MKVMNIIHDSVVDGEGLRTVVFFAGCPHRCFGCHNPKSWNVCNGTEMTVEEIVKEIESNSLTDVTFSGGDPFFQAAEVKKVAKAVKDLKK